Protein AF-A0A8T4EA11-F1 (afdb_monomer_lite)

Sequence (117 aa):
MNKRDAPWYREVRLSSGMILRRVFVLFLIIDLMGMVYVTRYVFGNLEDGFEWGSPGHVLFPFPYEWQTMVPVTQPLNPLETFTYVLFIANGLWLLWVTIGLLYIFSPYIEKFRKRNV

Radius of gyration: 21.47 Å; chains: 1; bounding box: 44×28×69 Å

Structure (mmCIF, N/CA/C/O backbone):
data_AF-A0A8T4EA11-F1
#
_entry.id   AF-A0A8T4EA11-F1
#
loop_
_atom_site.group_PDB
_atom_site.id
_atom_site.type_symbol
_atom_site.label_atom_id
_atom_site.label_alt_id
_atom_site.label_comp_id
_atom_site.label_asym_id
_atom_site.label_entity_id
_atom_site.label_seq_id
_atom_site.pdbx_PDB_ins_code
_atom_site.Cartn_x
_atom_site.Cartn_y
_atom_site.Cartn_z
_atom_site.occupancy
_atom_site.B_iso_or_equiv
_atom_site.auth_seq_id
_atom_site.auth_comp_id
_atom_site.auth_asym_id
_atom_site.auth_atom_id
_atom_site.pdbx_PDB_model_num
ATOM 1 N N . MET A 1 1 ? -23.716 1.026 49.008 1.00 53.91 1 MET A N 1
ATOM 2 C CA . MET A 1 1 ? -22.757 0.584 47.973 1.00 53.91 1 MET A CA 1
ATOM 3 C C . MET A 1 1 ? -23.098 1.329 46.690 1.00 53.91 1 MET A C 1
ATOM 5 O O . MET A 1 1 ? -24.223 1.206 46.214 1.00 53.91 1 MET A O 1
ATOM 9 N N . ASN A 1 2 ? -22.225 2.231 46.240 1.00 54.62 2 ASN A N 1
ATOM 10 C CA . ASN A 1 2 ? -22.518 3.138 45.130 1.00 54.62 2 ASN A CA 1
ATOM 11 C C . ASN A 1 2 ? -22.485 2.325 43.824 1.00 54.62 2 ASN A C 1
ATOM 13 O O . ASN A 1 2 ? -21.554 1.557 43.603 1.00 54.62 2 ASN A O 1
ATOM 17 N N . LYS A 1 3 ? -23.481 2.466 42.938 1.00 54.16 3 LYS A N 1
ATOM 18 C CA . LYS A 1 3 ? -23.563 1.693 41.673 1.00 54.16 3 LYS A CA 1
ATOM 19 C C . LYS A 1 3 ? -22.358 1.902 40.731 1.00 54.16 3 LYS A C 1
ATOM 21 O O . LYS A 1 3 ? -22.248 1.213 39.724 1.00 54.16 3 LYS A O 1
ATOM 26 N N . ARG A 1 4 ? -21.467 2.842 41.061 1.00 57.12 4 ARG A N 1
ATOM 27 C CA . ARG A 1 4 ? -20.237 3.178 40.332 1.00 57.12 4 ARG A CA 1
ATOM 28 C C . ARG A 1 4 ? -19.061 2.241 40.633 1.00 57.12 4 ARG A C 1
ATOM 30 O O . ARG A 1 4 ? -18.103 2.248 39.872 1.00 57.12 4 ARG A O 1
ATOM 37 N N . ASP A 1 5 ? -19.149 1.423 41.684 1.00 61.00 5 ASP A N 1
ATOM 38 C CA . ASP A 1 5 ? -18.040 0.566 42.143 1.00 61.00 5 ASP A CA 1
ATOM 39 C C . ASP A 1 5 ? -18.082 -0.848 41.530 1.00 61.00 5 ASP A C 1
ATOM 41 O O . ASP A 1 5 ? -17.293 -1.728 41.869 1.00 61.00 5 ASP A O 1
ATOM 45 N N . ALA A 1 6 ? -19.020 -1.085 40.614 1.00 58.59 6 ALA A N 1
ATOM 46 C CA . ALA A 1 6 ? -19.148 -2.339 39.897 1.00 58.59 6 ALA A CA 1
ATOM 47 C C . ALA A 1 6 ? -18.004 -2.515 38.873 1.00 58.59 6 ALA A C 1
ATOM 49 O O . ALA A 1 6 ? -17.862 -1.675 37.981 1.00 58.59 6 ALA A O 1
ATOM 50 N N . PRO A 1 7 ? -17.236 -3.624 38.896 1.00 55.84 7 PRO A N 1
ATOM 51 C CA . PRO A 1 7 ? -16.133 -3.859 37.954 1.00 55.84 7 PRO A CA 1
ATOM 52 C C . PRO A 1 7 ? -16.587 -3.970 36.487 1.00 55.84 7 PRO A C 1
ATOM 54 O O . PRO A 1 7 ? -15.780 -3.794 35.575 1.00 55.84 7 PRO A O 1
ATOM 57 N N . TRP A 1 8 ? -17.882 -4.205 36.248 1.00 57.78 8 TRP A N 1
ATOM 58 C CA . TRP A 1 8 ? -18.502 -4.191 34.920 1.00 57.78 8 TRP A CA 1
ATOM 59 C C . TRP A 1 8 ? -18.912 -2.788 34.435 1.00 57.78 8 TRP A C 1
ATOM 61 O O . TRP A 1 8 ? -19.277 -2.633 33.272 1.00 57.78 8 TRP A O 1
ATOM 71 N N . TYR A 1 9 ? -18.822 -1.759 35.286 1.00 48.22 9 TYR A N 1
ATOM 72 C CA . TYR A 1 9 ? -19.093 -0.354 34.954 1.00 48.22 9 TYR A CA 1
ATOM 73 C C . TYR A 1 9 ? -17.814 0.392 34.530 1.00 48.22 9 TYR A C 1
ATOM 75 O O . TYR A 1 9 ? -17.677 1.596 34.743 1.00 48.22 9 TYR A O 1
ATOM 83 N N . ARG A 1 10 ? -16.845 -0.295 33.903 1.00 52.81 10 ARG A N 1
ATOM 84 C CA . ARG A 1 10 ? -15.841 0.424 33.108 1.00 52.81 10 ARG A CA 1
ATOM 85 C C . ARG A 1 10 ? -16.562 1.008 31.907 1.00 52.81 10 ARG A C 1
ATOM 87 O O . ARG A 1 10 ? -16.777 0.334 30.901 1.00 52.81 10 ARG A O 1
ATOM 94 N N . GLU A 1 11 ? -16.949 2.271 32.045 1.00 52.06 11 GLU A N 1
ATOM 95 C CA . GLU A 1 11 ? -17.216 3.153 30.923 1.00 52.06 11 GLU A CA 1
ATOM 96 C C . GLU A 1 11 ? -16.189 2.847 29.834 1.00 52.06 11 GLU A C 1
ATOM 98 O O . GLU A 1 11 ? -14.981 2.825 30.093 1.00 52.06 11 GLU A O 1
ATOM 103 N N . VAL A 1 12 ? -16.666 2.615 28.612 1.00 54.41 12 VAL A N 1
ATOM 104 C CA . VAL A 1 12 ? -15.834 2.685 27.412 1.00 54.41 12 VAL A CA 1
ATOM 105 C C . VAL A 1 12 ? -15.432 4.153 27.274 1.00 54.41 12 VAL A C 1
ATOM 107 O O . VAL A 1 12 ? -15.938 4.878 26.423 1.00 54.41 12 VAL A O 1
ATOM 110 N N . ARG A 1 13 ? -14.581 4.648 28.180 1.00 52.84 13 ARG A N 1
ATOM 111 C CA . ARG A 1 13 ? -13.933 5.938 28.025 1.00 52.84 13 ARG A CA 1
ATOM 112 C C . ARG A 1 13 ? -13.127 5.780 26.761 1.00 52.84 13 ARG A C 1
ATOM 114 O O . ARG A 1 13 ? -12.179 4.999 26.738 1.00 52.84 13 ARG A O 1
ATOM 121 N N . LEU A 1 14 ? -13.557 6.469 25.710 1.00 58.28 14 LEU A N 1
ATOM 122 C CA . LEU A 1 14 ? -12.761 6.765 24.531 1.00 58.28 14 LEU A CA 1
ATOM 123 C C . LEU A 1 14 ? -11.456 7.398 25.021 1.00 58.28 14 LEU A C 1
ATOM 125 O O . LEU A 1 14 ? -11.348 8.612 25.147 1.00 58.28 14 LEU A O 1
ATOM 129 N N . SER A 1 15 ? -10.489 6.567 25.408 1.00 69.75 15 SER A N 1
ATOM 130 C CA . SER A 1 15 ? -9.177 7.051 25.786 1.00 69.75 15 SER A CA 1
ATOM 131 C C . SER A 1 15 ? -8.556 7.614 24.518 1.00 69.75 15 SER A C 1
ATOM 133 O O . SER A 1 15 ? -8.729 7.046 23.431 1.00 69.75 15 SER A O 1
ATOM 135 N N . SER A 1 16 ? -7.827 8.719 24.639 1.00 70.94 16 SER A N 1
ATOM 136 C CA . SER A 1 16 ? -7.133 9.331 23.505 1.00 70.94 16 SER A CA 1
ATOM 137 C C . SER A 1 16 ? -6.276 8.306 22.749 1.00 70.94 16 SER A C 1
ATOM 139 O O . SER A 1 16 ? -6.176 8.370 21.530 1.00 70.94 16 SER A O 1
ATOM 141 N N . GLY A 1 17 ? -5.758 7.283 23.444 1.00 81.12 17 GLY A N 1
ATOM 142 C CA . GLY A 1 17 ? -5.025 6.171 22.838 1.00 81.12 17 GLY A CA 1
ATOM 143 C C . GLY A 1 17 ? -5.863 5.264 21.927 1.00 81.12 17 GLY A C 1
ATOM 144 O O . GLY A 1 17 ? -5.358 4.809 20.905 1.00 81.12 17 GLY A O 1
ATOM 145 N N . MET A 1 18 ? -7.139 5.008 22.237 1.00 81.44 18 MET A N 1
ATOM 146 C CA . MET A 1 18 ? -8.015 4.226 21.348 1.00 81.44 18 MET A CA 1
ATOM 147 C C . MET A 1 18 ? -8.400 5.002 20.088 1.00 81.44 18 MET A C 1
ATOM 149 O O . MET A 1 18 ? -8.449 4.418 19.007 1.00 81.44 18 MET A O 1
ATOM 153 N N . ILE A 1 19 ? -8.649 6.309 20.216 1.00 84.12 19 ILE A N 1
ATOM 154 C CA . ILE A 1 19 ? -8.920 7.175 19.060 1.00 84.12 19 ILE A CA 1
ATOM 155 C C . ILE A 1 19 ? -7.675 7.249 18.175 1.00 84.12 19 ILE A C 1
ATOM 157 O O . ILE A 1 19 ? -7.770 7.010 16.974 1.00 84.12 19 ILE A O 1
ATOM 161 N N . LEU A 1 20 ? -6.504 7.485 18.774 1.00 88.88 20 LEU A N 1
ATOM 162 C CA . LEU A 1 20 ? -5.237 7.584 18.057 1.00 88.88 20 LEU A CA 1
ATOM 163 C C . LEU A 1 20 ? -4.938 6.318 17.242 1.00 88.88 20 LEU A C 1
ATOM 165 O O . LEU A 1 20 ? -4.631 6.413 16.060 1.00 88.88 20 LEU A O 1
ATOM 169 N N . ARG A 1 21 ? -5.113 5.124 17.829 1.00 89.12 21 ARG A N 1
ATOM 170 C CA . ARG A 1 21 ? -4.938 3.847 17.110 1.00 89.12 21 ARG A CA 1
ATOM 171 C C . ARG A 1 21 ? -5.855 3.728 15.894 1.00 89.12 21 ARG A C 1
ATOM 173 O O . ARG A 1 21 ? -5.414 3.266 14.851 1.00 89.12 21 ARG A O 1
ATOM 180 N N . ARG A 1 22 ? -7.115 4.156 16.003 1.00 89.25 22 ARG A N 1
ATOM 181 C CA . ARG A 1 22 ? -8.057 4.131 14.871 1.00 89.25 22 ARG A CA 1
ATOM 182 C C . ARG A 1 22 ? -7.670 5.117 13.779 1.00 89.25 22 ARG A C 1
ATOM 184 O O . ARG A 1 22 ? -7.782 4.772 12.612 1.00 89.25 22 ARG A O 1
ATOM 191 N N . VAL A 1 23 ? -7.190 6.301 14.153 1.00 91.19 23 VAL A N 1
ATOM 192 C CA . VAL A 1 23 ? -6.660 7.281 13.198 1.00 91.19 23 VAL A CA 1
ATOM 193 C C . VAL A 1 23 ? -5.448 6.705 12.461 1.00 91.19 23 VAL A C 1
ATOM 195 O O . VAL A 1 23 ? -5.402 6.783 11.240 1.00 91.19 23 VAL A O 1
ATOM 198 N N . PHE A 1 24 ? -4.526 6.038 13.162 1.00 92.75 24 PHE A N 1
ATOM 199 C CA . PHE A 1 24 ? -3.405 5.333 12.528 1.00 92.75 24 PHE A CA 1
ATOM 200 C C . PHE A 1 24 ? -3.860 4.239 11.555 1.00 92.75 24 PHE A C 1
ATOM 202 O O . PHE A 1 24 ? -3.344 4.160 10.445 1.00 92.75 24 PHE A O 1
ATOM 209 N N . VAL A 1 25 ? -4.849 3.423 11.935 1.00 93.00 25 VAL A N 1
ATOM 210 C CA . VAL A 1 25 ? -5.422 2.407 11.034 1.00 93.00 25 VAL A CA 1
ATOM 211 C C . VAL A 1 25 ? -6.061 3.056 9.807 1.00 93.00 25 VAL A C 1
ATOM 213 O O . VAL A 1 25 ? -5.921 2.546 8.701 1.00 93.00 25 VAL A O 1
ATOM 216 N N . LEU A 1 26 ? -6.729 4.195 9.979 1.00 93.00 26 LEU A N 1
ATOM 217 C CA . LEU A 1 26 ? -7.341 4.931 8.879 1.00 93.00 26 LEU A CA 1
ATOM 218 C C . LEU A 1 26 ? -6.278 5.478 7.913 1.00 93.00 26 LEU A C 1
ATOM 220 O O . LEU A 1 26 ? -6.439 5.325 6.706 1.00 93.00 26 LEU A O 1
ATOM 224 N N . PHE A 1 27 ? -5.167 6.020 8.424 1.00 92.81 27 PHE A N 1
ATOM 225 C CA . PHE A 1 27 ? -4.020 6.404 7.592 1.00 92.81 27 PHE A CA 1
ATOM 226 C C . PHE A 1 27 ? -3.436 5.218 6.823 1.00 92.81 27 PHE A C 1
ATOM 228 O O . PHE A 1 27 ? -3.188 5.348 5.631 1.00 92.81 27 PHE A O 1
ATOM 235 N N . LEU A 1 28 ? -3.288 4.056 7.465 1.00 91.44 28 LEU A N 1
ATOM 236 C CA . LEU A 1 28 ? -2.807 2.841 6.802 1.00 91.44 28 LEU A CA 1
ATOM 237 C C . LEU A 1 28 ? -3.746 2.381 5.676 1.00 91.44 28 LEU A C 1
ATOM 239 O O . LEU A 1 28 ? -3.281 1.953 4.627 1.00 91.44 28 LEU A O 1
ATOM 243 N N . ILE A 1 29 ? -5.065 2.492 5.854 1.00 92.19 29 ILE A N 1
ATOM 244 C CA . ILE A 1 29 ? -6.028 2.176 4.787 1.00 92.19 29 ILE A CA 1
ATOM 245 C C . ILE A 1 29 ? -5.879 3.152 3.616 1.00 92.19 29 ILE A C 1
ATOM 247 O O . ILE A 1 29 ? -5.846 2.710 2.470 1.00 92.19 29 ILE A O 1
ATOM 251 N N . ILE A 1 30 ? -5.782 4.459 3.887 1.00 92.06 30 ILE A N 1
ATOM 252 C CA . ILE A 1 30 ? -5.589 5.478 2.841 1.00 92.06 30 ILE A CA 1
ATOM 253 C C . ILE A 1 30 ? -4.302 5.203 2.061 1.00 92.06 30 ILE A C 1
ATOM 255 O O . ILE A 1 30 ? -4.311 5.251 0.833 1.00 92.06 30 ILE A O 1
ATOM 259 N N . ASP A 1 31 ? -3.223 4.880 2.768 1.00 91.19 31 ASP A N 1
ATOM 260 C CA . ASP A 1 31 ? -1.925 4.556 2.184 1.00 91.19 31 ASP A CA 1
ATOM 261 C C . ASP A 1 31 ? -2.011 3.334 1.254 1.00 91.19 31 ASP A C 1
ATOM 263 O O . ASP A 1 31 ? -1.659 3.420 0.079 1.00 91.19 31 ASP A O 1
ATOM 267 N N . LEU A 1 32 ? -2.625 2.237 1.713 1.00 90.81 32 LEU A N 1
ATOM 268 C CA . LEU A 1 32 ? -2.867 1.052 0.882 1.00 90.81 32 LEU A CA 1
ATOM 269 C C . LEU A 1 32 ? -3.709 1.366 -0.364 1.00 90.81 32 LEU A C 1
ATOM 271 O O . LEU A 1 32 ? -3.414 0.865 -1.449 1.00 90.81 32 LEU A O 1
ATOM 275 N N . MET A 1 33 ? -4.746 2.200 -0.238 1.00 91.00 33 MET A N 1
ATOM 276 C CA . MET A 1 33 ? -5.556 2.618 -1.390 1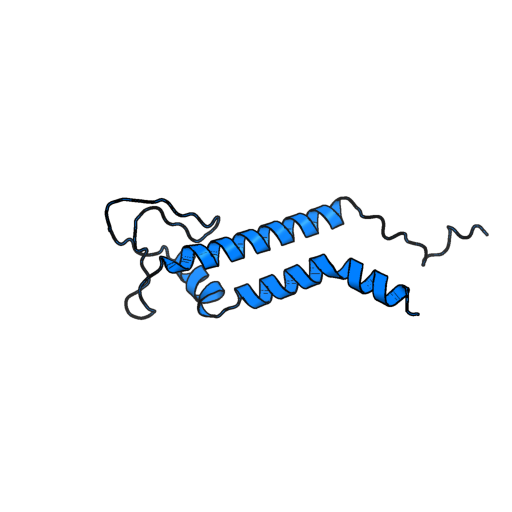.00 91.00 33 MET A CA 1
ATOM 277 C C . MET A 1 33 ? -4.746 3.461 -2.381 1.00 91.00 33 MET A C 1
ATOM 279 O O . MET A 1 33 ? -4.883 3.278 -3.592 1.00 91.00 33 MET A O 1
ATOM 283 N N . GLY A 1 34 ? -3.883 4.347 -1.881 1.00 90.50 34 GLY A N 1
ATOM 284 C CA . GLY A 1 34 ? -2.947 5.114 -2.700 1.00 90.50 34 GLY A CA 1
ATOM 285 C C . GLY A 1 34 ? -1.974 4.209 -3.454 1.00 90.50 34 GLY A C 1
ATOM 286 O O . GLY A 1 34 ? -1.782 4.394 -4.654 1.00 90.50 34 GLY A O 1
ATOM 287 N N . MET A 1 35 ? -1.430 3.179 -2.796 1.00 91.06 35 MET A N 1
ATOM 288 C CA . MET A 1 35 ? -0.549 2.200 -3.441 1.00 91.06 35 MET A CA 1
ATOM 289 C C . MET A 1 35 ? -1.260 1.496 -4.591 1.00 91.06 35 MET A C 1
ATOM 291 O O . MET A 1 35 ? -0.743 1.483 -5.706 1.00 91.06 35 MET A O 1
ATOM 295 N N . 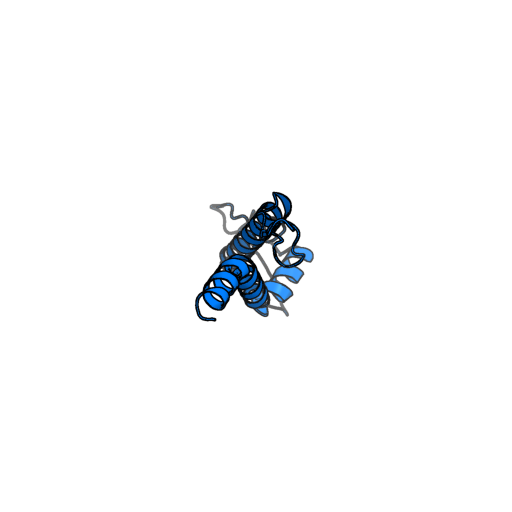VAL A 1 36 ? -2.474 0.983 -4.356 1.00 91.12 36 VAL A N 1
ATOM 296 C CA . VAL A 1 36 ? -3.290 0.341 -5.400 1.00 91.12 36 VAL A CA 1
ATOM 297 C C . VAL A 1 36 ? -3.523 1.290 -6.575 1.00 91.12 36 VAL A C 1
ATOM 299 O O . VAL A 1 36 ? -3.380 0.888 -7.727 1.00 91.12 36 VAL A O 1
ATOM 302 N N . TYR A 1 37 ? -3.824 2.560 -6.314 1.00 90.75 37 TYR A N 1
ATOM 303 C CA . TYR A 1 37 ? -4.009 3.549 -7.371 1.00 90.75 37 TYR A CA 1
ATOM 304 C C . TYR A 1 37 ? -2.731 3.778 -8.195 1.00 90.75 37 TYR A C 1
ATOM 306 O O . TYR A 1 37 ? -2.796 3.747 -9.424 1.00 90.75 37 TYR A O 1
ATOM 314 N N . VAL A 1 38 ? -1.571 3.940 -7.551 1.00 89.44 38 VAL A N 1
ATOM 315 C CA . VAL A 1 38 ? -0.284 4.156 -8.240 1.00 89.44 38 VAL A CA 1
ATOM 316 C C . VAL A 1 38 ? 0.153 2.917 -9.031 1.00 89.44 38 VAL A C 1
ATOM 318 O O . VAL A 1 38 ? 0.778 3.047 -10.083 1.00 89.44 38 VAL A O 1
ATOM 321 N N . THR A 1 39 ? -0.237 1.710 -8.610 1.00 88.88 39 THR A N 1
ATOM 322 C CA . THR A 1 39 ? 0.166 0.469 -9.297 1.00 88.88 39 THR A CA 1
ATOM 323 C C . THR A 1 39 ? -0.305 0.346 -10.740 1.00 88.88 39 THR A C 1
ATOM 325 O O . THR A 1 39 ? 0.291 -0.409 -11.502 1.00 88.88 39 THR A O 1
ATOM 328 N N . ARG A 1 40 ? -1.313 1.120 -11.160 1.00 87.81 40 ARG A N 1
ATOM 329 C CA . ARG A 1 40 ? -1.758 1.166 -12.564 1.00 87.81 40 ARG A CA 1
ATOM 330 C C . ARG A 1 40 ? -0.678 1.656 -13.538 1.00 87.81 40 ARG A C 1
ATOM 332 O O . ARG A 1 40 ? -0.841 1.498 -14.741 1.00 87.81 40 ARG A O 1
ATOM 339 N N . TYR A 1 41 ? 0.378 2.283 -13.017 1.00 88.44 41 TYR A N 1
ATOM 340 C CA . TYR A 1 41 ? 1.533 2.762 -13.777 1.00 88.44 41 TYR A CA 1
ATOM 341 C C . TYR A 1 41 ? 2.723 1.801 -13.747 1.00 88.44 41 TYR A C 1
ATOM 343 O O . TYR A 1 41 ? 3.767 2.122 -14.318 1.00 88.44 41 TYR A O 1
ATOM 351 N N . VAL A 1 42 ? 2.581 0.662 -13.064 1.00 90.25 42 VAL A N 1
ATOM 352 C CA . VAL A 1 42 ? 3.568 -0.416 -13.067 1.00 90.25 42 VAL A CA 1
ATOM 353 C C . VAL A 1 42 ? 3.277 -1.328 -14.251 1.00 90.25 42 VAL A C 1
ATOM 355 O O . VAL A 1 42 ? 2.166 -1.838 -14.406 1.00 90.25 42 VAL A O 1
ATOM 358 N N . PHE A 1 43 ? 4.298 -1.552 -15.062 1.00 90.38 43 PHE A N 1
ATOM 359 C CA . PHE A 1 43 ? 4.301 -2.463 -16.196 1.00 90.38 43 PHE A CA 1
ATOM 360 C C . PHE A 1 43 ? 5.329 -3.571 -15.961 1.00 90.38 43 PHE A C 1
ATOM 362 O O . PHE A 1 43 ? 6.203 -3.448 -15.106 1.00 90.38 43 PHE A O 1
ATOM 369 N N . GLY A 1 44 ? 5.224 -4.653 -16.729 1.00 90.88 44 GLY A N 1
ATOM 370 C CA . GLY A 1 44 ? 6.158 -5.775 -16.668 1.00 90.88 44 GLY A CA 1
ATOM 371 C C . GLY A 1 44 ? 5.600 -7.010 -15.964 1.00 90.88 44 GLY A C 1
ATOM 372 O O . GLY A 1 44 ? 4.399 -7.116 -15.699 1.00 90.88 44 GLY A O 1
ATOM 373 N N . ASN A 1 45 ? 6.475 -7.983 -15.734 1.00 90.12 45 ASN A N 1
ATOM 374 C CA . ASN A 1 45 ? 6.132 -9.297 -15.198 1.00 90.12 45 ASN A CA 1
ATOM 375 C C . ASN A 1 45 ? 7.292 -9.852 -14.341 1.00 90.12 45 ASN A C 1
ATOM 377 O O . ASN A 1 45 ? 8.318 -9.207 -14.155 1.00 90.12 45 ASN A O 1
ATOM 381 N N . LEU A 1 46 ? 7.123 -11.052 -13.780 1.00 87.19 46 LEU A N 1
ATOM 382 C CA . LEU A 1 46 ? 8.143 -11.668 -12.921 1.00 87.19 46 LEU A CA 1
ATOM 383 C C . LEU A 1 46 ? 9.411 -12.113 -13.672 1.00 87.19 46 LEU A C 1
ATOM 385 O O . LEU A 1 46 ? 10.444 -12.278 -13.029 1.00 87.19 46 LEU A O 1
ATOM 389 N N . GLU A 1 47 ? 9.331 -12.334 -14.984 1.00 88.88 47 GLU A N 1
ATOM 390 C CA . GLU A 1 47 ? 10.444 -12.805 -15.818 1.00 88.88 47 GLU A CA 1
ATOM 391 C C . GLU A 1 47 ? 11.313 -11.635 -16.303 1.00 88.88 47 GLU A C 1
ATOM 393 O O . GLU A 1 47 ? 12.534 -11.675 -16.161 1.00 88.88 47 GLU A O 1
ATOM 398 N N . ASP A 1 48 ? 10.676 -10.574 -16.799 1.00 87.62 48 ASP A N 1
ATOM 399 C CA . ASP A 1 48 ? 11.317 -9.384 -17.372 1.00 87.62 48 ASP A CA 1
ATOM 400 C C . ASP A 1 48 ? 11.597 -8.293 -16.324 1.00 87.62 48 ASP A C 1
ATOM 402 O O . ASP A 1 48 ? 12.395 -7.384 -16.552 1.00 87.62 48 ASP A O 1
ATOM 406 N N . GLY A 1 49 ? 10.962 -8.387 -15.153 1.00 89.50 49 GLY A N 1
ATOM 407 C CA . GLY A 1 49 ? 10.992 -7.363 -14.114 1.00 89.50 49 GLY A CA 1
ATOM 408 C C . GLY A 1 49 ? 9.839 -6.363 -14.229 1.00 89.50 49 GLY A C 1
ATOM 409 O O . GLY A 1 49 ? 9.026 -6.403 -15.153 1.00 89.50 49 GLY A O 1
ATOM 410 N N . PHE A 1 50 ? 9.750 -5.473 -13.238 1.00 92.56 50 PHE A N 1
ATOM 411 C CA . PHE A 1 50 ? 8.712 -4.446 -13.159 1.00 92.56 50 PHE A CA 1
ATOM 412 C C . PHE A 1 50 ? 9.299 -3.055 -13.376 1.00 92.56 50 PHE A C 1
ATOM 414 O O . PHE A 1 50 ? 10.356 -2.725 -12.831 1.00 92.56 50 PHE A O 1
ATOM 421 N N . GLU A 1 51 ? 8.572 -2.219 -14.110 1.00 92.81 51 GLU A N 1
ATOM 422 C CA . GLU A 1 51 ? 8.979 -0.861 -14.462 1.00 92.81 51 GLU A CA 1
ATOM 423 C C . GLU A 1 51 ? 7.833 0.140 -14.287 1.00 92.81 51 GLU A C 1
ATOM 425 O O . GLU A 1 51 ? 6.661 -0.165 -14.498 1.00 92.81 51 GLU A O 1
ATOM 430 N N . TRP A 1 52 ? 8.180 1.370 -13.934 1.00 90.94 52 TRP A N 1
ATOM 431 C CA . TRP A 1 52 ? 7.309 2.529 -13.996 1.00 90.94 52 TRP A CA 1
ATOM 432 C C . TRP A 1 52 ? 7.194 3.014 -15.438 1.00 90.94 52 TRP A C 1
ATOM 434 O O . TRP A 1 52 ? 8.205 3.144 -16.126 1.00 90.94 52 TRP A O 1
ATOM 444 N N . GLY A 1 53 ? 5.983 3.356 -15.881 1.00 84.94 53 GLY A N 1
ATOM 445 C CA . GLY A 1 53 ? 5.770 3.953 -17.209 1.00 84.94 53 GLY A CA 1
ATOM 446 C C . GLY A 1 53 ? 6.234 5.406 -17.343 1.00 84.94 53 GLY A C 1
ATOM 447 O O . GLY A 1 53 ? 6.263 5.935 -18.453 1.00 84.94 53 GLY A O 1
ATOM 448 N N . SER A 1 54 ? 6.561 6.063 -16.229 1.00 80.94 54 SER A N 1
ATOM 449 C CA . SER A 1 54 ? 7.157 7.396 -16.218 1.00 80.94 54 SER A CA 1
ATOM 450 C C . SER A 1 54 ? 8.042 7.589 -14.978 1.00 80.94 54 SER A C 1
ATOM 452 O O . SER A 1 54 ? 7.807 6.943 -13.951 1.00 80.94 54 SER A O 1
ATOM 454 N N . PRO A 1 55 ? 9.071 8.447 -15.032 1.00 79.62 55 PRO A N 1
ATOM 455 C CA . PRO A 1 55 ? 9.911 8.719 -13.876 1.00 79.62 55 PRO A CA 1
ATOM 456 C C . PRO A 1 55 ? 9.166 9.540 -12.815 1.00 79.62 55 PRO A C 1
ATOM 458 O O . PRO A 1 55 ? 8.337 10.397 -13.126 1.00 79.62 55 PRO A O 1
ATOM 461 N N . GLY A 1 56 ? 9.530 9.327 -11.548 1.00 80.44 56 GLY A N 1
ATOM 462 C CA . GLY A 1 56 ? 8.995 10.084 -10.408 1.00 80.44 56 GLY A CA 1
ATOM 463 C C . GLY A 1 56 ? 7.787 9.448 -9.714 1.00 80.44 56 GLY A C 1
ATOM 464 O O . GLY A 1 56 ? 7.251 10.040 -8.776 1.00 80.44 56 GLY A O 1
ATOM 465 N N . HIS A 1 57 ? 7.375 8.250 -10.132 1.00 84.94 57 HIS A N 1
ATOM 466 C CA . HIS A 1 57 ? 6.451 7.424 -9.360 1.00 84.94 57 HIS A CA 1
ATOM 467 C C . HIS A 1 57 ? 7.164 6.750 -8.187 1.00 84.94 57 HIS A C 1
ATOM 469 O O . HIS A 1 57 ? 8.318 6.336 -8.301 1.00 84.94 57 HIS A O 1
ATOM 475 N N . VAL A 1 58 ? 6.459 6.645 -7.063 1.00 87.06 58 VAL A N 1
ATOM 476 C CA . VAL A 1 58 ? 6.915 5.919 -5.874 1.00 87.06 58 VAL A CA 1
ATOM 477 C C . VAL A 1 58 ? 5.751 5.097 -5.350 1.00 87.06 58 VAL A C 1
ATOM 479 O O . VAL A 1 58 ? 4.644 5.619 -5.208 1.00 87.06 58 VAL A O 1
ATOM 482 N N . LEU A 1 59 ? 5.993 3.820 -5.054 1.00 86.56 59 LEU A N 1
ATOM 483 C CA . LEU A 1 59 ? 4.977 2.951 -4.455 1.00 86.56 59 LEU A CA 1
ATOM 484 C C . LEU A 1 59 ? 4.997 3.033 -2.928 1.00 86.56 59 LEU A C 1
ATOM 486 O O . LEU A 1 59 ? 3.953 3.104 -2.291 1.00 86.56 59 LEU A O 1
ATOM 490 N N . PHE A 1 60 ? 6.191 2.990 -2.345 1.00 84.75 60 PHE A N 1
ATOM 491 C CA . PHE A 1 60 ? 6.404 2.848 -0.909 1.00 84.75 60 PHE A CA 1
ATOM 492 C C . PHE A 1 60 ? 7.576 3.737 -0.470 1.00 84.75 60 PHE A C 1
ATOM 494 O O . PHE A 1 60 ? 8.569 3.807 -1.195 1.00 84.75 60 PHE A O 1
ATOM 501 N N . PRO A 1 61 ? 7.537 4.378 0.717 1.00 80.00 61 PRO A N 1
ATOM 502 C CA . PRO A 1 61 ? 6.533 4.263 1.788 1.00 80.00 61 PRO A CA 1
ATOM 503 C C . PRO A 1 61 ? 5.301 5.151 1.637 1.00 80.00 61 PRO A C 1
ATOM 505 O O . PRO A 1 61 ? 4.327 4.918 2.335 1.00 80.00 61 PRO A O 1
ATOM 508 N N . PHE A 1 62 ? 5.345 6.154 0.763 1.00 85.94 62 PHE A N 1
ATOM 509 C CA . PHE A 1 62 ? 4.215 7.039 0.502 1.00 85.94 62 PHE A CA 1
ATOM 510 C C . PHE A 1 62 ? 3.929 7.014 -0.998 1.00 85.94 62 PHE A C 1
ATOM 512 O O . PHE A 1 62 ? 4.776 7.476 -1.768 1.00 85.94 62 PHE A O 1
ATOM 519 N N . PRO A 1 63 ? 2.784 6.459 -1.424 1.00 85.44 63 PRO A N 1
ATOM 520 C CA . PRO A 1 63 ? 2.465 6.325 -2.831 1.00 85.44 63 PRO A CA 1
ATOM 521 C C . PRO A 1 63 ? 2.290 7.706 -3.453 1.00 85.44 63 PRO A C 1
ATOM 523 O O . PRO A 1 63 ? 1.517 8.535 -2.963 1.00 85.44 63 PRO A O 1
ATOM 526 N N . TYR A 1 64 ? 3.016 7.955 -4.535 1.00 86.44 64 TYR A N 1
ATOM 527 C CA . TYR A 1 64 ? 3.048 9.258 -5.176 1.00 86.44 64 TYR A CA 1
ATOM 528 C C . TYR A 1 64 ? 3.133 9.139 -6.699 1.00 86.44 64 TYR A C 1
ATOM 530 O O . TYR A 1 64 ? 3.858 8.298 -7.234 1.00 86.44 64 TYR A O 1
ATOM 538 N N . GLU A 1 65 ? 2.395 10.007 -7.399 1.00 82.75 65 GLU A N 1
ATOM 539 C CA . GLU A 1 65 ? 2.480 10.169 -8.849 1.00 82.75 65 GLU A CA 1
ATOM 540 C C . GLU A 1 65 ? 2.993 11.566 -9.211 1.00 82.75 65 GLU A C 1
ATOM 542 O O . GLU A 1 65 ? 2.404 12.574 -8.821 1.00 82.75 65 GLU A O 1
ATOM 547 N N . TRP A 1 66 ? 4.081 11.630 -9.983 1.00 79.38 66 TRP A N 1
ATOM 548 C CA . TRP A 1 66 ? 4.519 12.855 -10.648 1.00 79.38 66 TRP A CA 1
ATOM 549 C C . TRP A 1 66 ? 4.213 12.735 -12.139 1.00 79.38 66 TRP A C 1
ATOM 551 O O . TRP A 1 66 ? 4.587 11.751 -12.772 1.00 79.38 66 TRP A O 1
ATOM 561 N N . GLN A 1 67 ? 3.544 13.728 -12.727 1.00 68.50 67 GLN A N 1
ATOM 562 C CA . GLN A 1 67 ? 3.317 13.737 -14.171 1.00 68.50 67 GLN A CA 1
ATOM 563 C C . GLN A 1 67 ? 4.563 14.258 -14.883 1.00 68.50 67 GLN A C 1
ATOM 565 O O . GLN A 1 67 ? 4.919 15.432 -14.766 1.00 68.50 67 GLN A O 1
ATOM 570 N N . THR A 1 68 ? 5.218 13.393 -15.651 1.00 66.69 68 THR A N 1
ATOM 571 C CA . THR A 1 68 ? 6.243 13.802 -16.612 1.00 66.69 68 THR A CA 1
ATOM 572 C C . THR A 1 68 ? 5.700 13.694 -18.035 1.00 66.69 68 THR A C 1
ATOM 574 O O . THR A 1 68 ? 4.983 12.762 -18.384 1.00 66.69 68 THR A O 1
ATOM 577 N N . MET A 1 69 ? 6.019 14.684 -18.873 1.00 68.19 69 MET A N 1
ATOM 578 C CA . MET A 1 69 ? 5.590 14.716 -20.281 1.00 68.19 69 MET A CA 1
ATOM 579 C C . MET A 1 69 ? 6.461 13.836 -21.192 1.00 68.19 69 MET A C 1
ATOM 581 O O . MET A 1 69 ? 6.204 13.753 -22.390 1.00 68.19 69 MET A O 1
ATOM 585 N N . VAL A 1 70 ? 7.500 13.198 -20.642 1.00 74.38 70 VAL A N 1
ATOM 586 C CA . VAL A 1 70 ? 8.436 12.353 -21.387 1.00 74.38 70 VAL A CA 1
ATOM 587 C C . VAL A 1 70 ? 8.264 10.907 -20.912 1.00 74.38 70 VAL A C 1
ATOM 589 O O . VAL A 1 70 ? 8.540 10.635 -19.743 1.00 74.38 70 VAL A O 1
ATOM 592 N N . PRO A 1 71 ? 7.818 9.982 -21.781 1.00 67.69 71 PRO A N 1
ATOM 593 C CA . PRO A 1 71 ? 7.634 8.582 -21.423 1.00 67.69 71 PRO A CA 1
ATOM 594 C C . PRO A 1 71 ? 8.998 7.891 -21.372 1.00 67.69 71 PRO A C 1
ATOM 596 O O . PRO A 1 71 ? 9.480 7.348 -22.364 1.00 67.69 71 PRO A O 1
ATOM 599 N N . VAL A 1 72 ? 9.651 7.968 -20.218 1.00 77.38 72 VAL A N 1
ATOM 600 C CA . VAL A 1 72 ? 10.856 7.191 -19.915 1.00 77.38 72 VAL A CA 1
ATOM 601 C C . VAL A 1 72 ? 10.452 6.098 -18.939 1.00 77.38 72 VAL A C 1
ATOM 603 O O . VAL A 1 72 ? 9.860 6.403 -17.905 1.00 77.38 72 VAL A O 1
ATOM 606 N N . THR A 1 73 ? 10.754 4.838 -19.249 1.00 85.19 73 THR A N 1
ATOM 607 C CA . THR A 1 73 ? 10.528 3.768 -18.280 1.00 85.19 73 THR A CA 1
ATOM 608 C C . THR A 1 73 ? 11.632 3.760 -17.231 1.00 85.19 73 THR A C 1
ATOM 610 O O . THR 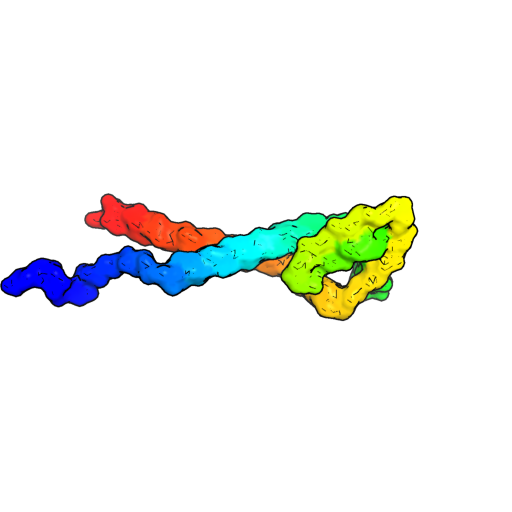A 1 73 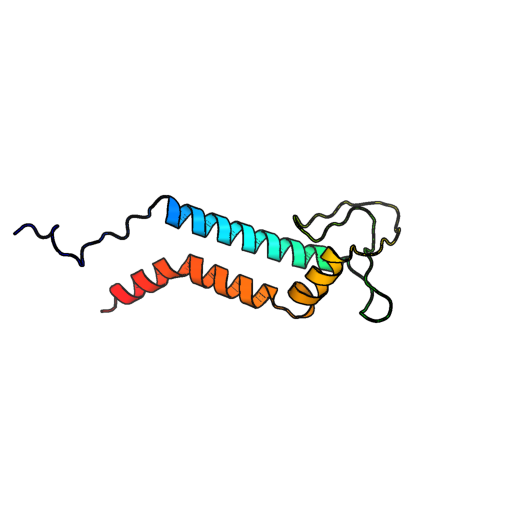? 12.788 4.092 -17.509 1.00 85.19 73 THR A O 1
ATOM 613 N N . GLN A 1 74 ? 11.269 3.436 -15.993 1.00 88.00 74 GLN A N 1
ATOM 614 C CA . GLN A 1 74 ? 12.214 3.343 -14.884 1.00 88.00 74 GLN A CA 1
ATOM 615 C C . GLN A 1 74 ? 11.983 2.026 -14.139 1.00 88.00 74 GLN A C 1
ATOM 617 O O . GLN A 1 74 ? 10.865 1.801 -13.685 1.00 88.00 74 GLN A O 1
ATOM 622 N N . PRO A 1 75 ? 13.002 1.173 -13.945 1.00 90.31 75 PRO A N 1
ATOM 623 C CA . PRO A 1 75 ? 12.825 -0.065 -13.194 1.00 90.31 75 PRO A CA 1
ATOM 624 C C . PRO A 1 75 ? 12.395 0.215 -11.748 1.00 90.31 75 PRO A C 1
ATOM 626 O O . PRO A 1 75 ? 12.862 1.176 -11.126 1.00 90.31 75 PRO A O 1
ATOM 629 N N . LEU A 1 76 ? 11.514 -0.631 -11.209 1.00 90.19 76 LEU A N 1
ATOM 630 C CA . LEU A 1 76 ? 11.102 -0.554 -9.809 1.00 90.19 76 LEU A CA 1
ATOM 631 C C . LEU A 1 76 ? 12.276 -0.905 -8.893 1.00 90.19 76 LEU A C 1
ATOM 633 O O . LEU A 1 76 ? 13.047 -1.837 -9.147 1.00 90.19 76 LEU A O 1
ATOM 637 N N . ASN A 1 77 ? 12.373 -0.197 -7.770 1.00 91.06 77 ASN A N 1
ATOM 638 C CA . ASN A 1 77 ? 13.344 -0.557 -6.746 1.00 91.06 77 ASN A CA 1
ATOM 639 C C . ASN A 1 77 ? 12.990 -1.924 -6.130 1.00 91.06 77 ASN A C 1
ATOM 641 O O . ASN A 1 77 ? 11.807 -2.234 -5.991 1.00 91.06 77 ASN A O 1
ATOM 645 N N . PRO A 1 78 ? 13.964 -2.722 -5.648 1.00 89.75 78 PRO A N 1
ATOM 646 C CA . PRO A 1 78 ? 13.689 -4.046 -5.078 1.00 89.75 78 PRO A CA 1
ATOM 647 C C . PRO A 1 78 ? 12.639 -4.045 -3.957 1.00 89.75 78 PRO A C 1
ATOM 649 O O . PRO A 1 78 ? 11.830 -4.965 -3.860 1.00 89.75 78 PRO A O 1
ATOM 652 N N . LEU A 1 79 ? 12.619 -2.992 -3.133 1.00 90.62 79 LEU A N 1
ATOM 653 C CA . LEU A 1 79 ? 11.626 -2.813 -2.071 1.00 90.62 79 LEU A CA 1
ATOM 654 C C . LEU A 1 79 ? 10.214 -2.569 -2.627 1.00 90.62 79 LEU A C 1
ATOM 656 O O . LEU A 1 79 ? 9.236 -3.093 -2.094 1.00 90.62 79 LEU A O 1
ATOM 660 N N . GLU A 1 80 ? 10.103 -1.791 -3.701 1.00 90.62 80 GLU A N 1
ATOM 661 C CA . GLU A 1 80 ? 8.834 -1.513 -4.374 1.00 90.62 80 GLU A CA 1
ATOM 662 C C . GLU A 1 80 ? 8.339 -2.751 -5.107 1.00 90.62 80 GLU A C 1
ATOM 664 O O . GLU A 1 80 ? 7.178 -3.107 -4.959 1.00 90.62 80 GLU A O 1
ATOM 669 N N . THR A 1 81 ? 9.227 -3.466 -5.800 1.00 91.56 81 THR A N 1
ATOM 670 C CA . THR A 1 81 ? 8.922 -4.753 -6.433 1.00 91.56 81 THR A CA 1
ATOM 671 C C . THR A 1 81 ? 8.417 -5.765 -5.409 1.00 91.56 81 THR A C 1
ATOM 673 O O . THR A 1 81 ? 7.378 -6.388 -5.617 1.00 91.56 81 THR A O 1
ATOM 676 N N . PHE A 1 82 ? 9.095 -5.895 -4.265 1.00 91.31 82 PHE A N 1
ATOM 677 C CA . PHE A 1 82 ? 8.643 -6.763 -3.177 1.00 91.31 82 PHE A CA 1
ATOM 678 C C . PHE A 1 82 ? 7.251 -6.363 -2.672 1.00 91.31 82 PHE A C 1
ATOM 680 O O . PHE A 1 82 ? 6.373 -7.214 -2.531 1.00 91.31 82 PHE A O 1
ATOM 687 N N . THR A 1 83 ? 7.033 -5.067 -2.439 1.00 91.06 83 THR A N 1
ATOM 688 C CA . THR A 1 83 ? 5.750 -4.543 -1.953 1.00 91.06 83 THR A CA 1
ATOM 689 C C . THR A 1 83 ? 4.641 -4.764 -2.980 1.00 91.06 83 THR A C 1
ATOM 691 O O . THR A 1 83 ? 3.570 -5.253 -2.630 1.00 91.06 83 THR A O 1
ATOM 694 N N . TYR A 1 84 ? 4.904 -4.481 -4.253 1.00 91.38 84 TYR A N 1
ATOM 695 C CA . TYR A 1 84 ? 3.979 -4.699 -5.357 1.00 91.38 84 TYR A CA 1
ATOM 696 C C . TYR A 1 84 ? 3.572 -6.169 -5.454 1.00 91.38 84 TYR A C 1
ATOM 698 O O . TYR A 1 84 ? 2.384 -6.486 -5.395 1.00 91.38 84 TYR A O 1
ATOM 706 N N . VAL A 1 85 ? 4.547 -7.079 -5.538 1.00 92.06 85 VAL A N 1
ATOM 707 C CA . VAL A 1 85 ? 4.272 -8.509 -5.699 1.00 92.06 85 VAL A CA 1
ATOM 708 C C . VAL A 1 85 ? 3.528 -9.043 -4.478 1.00 92.06 85 VAL A C 1
ATOM 710 O O . VAL A 1 85 ? 2.477 -9.666 -4.621 1.00 92.06 85 VAL A O 1
ATOM 713 N N . LEU A 1 86 ? 4.025 -8.784 -3.268 1.00 90.56 86 LEU A N 1
ATOM 714 C CA . LEU A 1 86 ? 3.460 -9.367 -2.054 1.00 90.56 86 LEU A CA 1
ATOM 715 C C . LEU A 1 86 ? 2.109 -8.743 -1.683 1.00 90.56 86 LEU A C 1
ATOM 717 O O . LEU A 1 86 ? 1.153 -9.468 -1.418 1.00 90.56 86 LEU A O 1
ATOM 721 N N . PHE A 1 87 ? 2.004 -7.414 -1.660 1.00 87.75 87 PHE A N 1
ATOM 722 C CA . PHE A 1 87 ? 0.797 -6.745 -1.173 1.00 87.75 87 PHE A CA 1
ATOM 723 C C . PHE A 1 87 ? -0.260 -6.542 -2.247 1.00 87.75 87 PHE A C 1
ATOM 725 O O . PHE A 1 87 ? -1.441 -6.758 -1.962 1.00 87.75 87 PHE A O 1
ATOM 732 N N . ILE A 1 88 ? 0.142 -6.133 -3.452 1.00 88.69 88 ILE A N 1
ATOM 733 C CA . ILE A 1 88 ? -0.789 -5.706 -4.501 1.00 88.69 88 ILE A CA 1
ATOM 734 C C . ILE A 1 88 ? -1.182 -6.884 -5.388 1.00 88.69 88 ILE A C 1
ATOM 736 O O . ILE A 1 88 ? -2.361 -7.239 -5.420 1.00 88.69 88 ILE A O 1
ATOM 740 N N . ALA A 1 89 ? -0.216 -7.528 -6.046 1.00 88.50 89 ALA A N 1
ATOM 741 C CA . ALA A 1 89 ? -0.484 -8.592 -7.015 1.00 88.50 89 ALA A CA 1
ATOM 742 C C . ALA A 1 89 ? -1.163 -9.818 -6.375 1.00 88.50 89 ALA A C 1
ATOM 744 O O . ALA A 1 89 ? -2.057 -10.411 -6.972 1.00 88.50 89 ALA A O 1
ATOM 745 N N . ASN A 1 90 ? -0.801 -10.159 -5.133 1.00 91.00 90 ASN A N 1
ATOM 746 C CA . ASN A 1 90 ? -1.434 -11.246 -4.371 1.00 91.00 90 ASN A CA 1
ATOM 747 C C . ASN A 1 90 ? -2.709 -10.821 -3.614 1.00 91.00 90 ASN A C 1
ATOM 749 O O . ASN A 1 90 ? -3.327 -11.641 -2.936 1.00 91.00 90 ASN A O 1
ATOM 753 N N . GLY A 1 91 ? -3.109 -9.546 -3.678 1.00 90.06 91 GLY A N 1
ATOM 754 C CA . GLY A 1 91 ? -4.341 -9.068 -3.047 1.00 90.06 91 GLY A CA 1
ATOM 755 C C . GLY A 1 91 ? -4.324 -9.019 -1.514 1.00 90.06 91 GLY A C 1
ATOM 756 O O . GLY A 1 91 ? -5.380 -8.828 -0.909 1.00 90.06 91 GLY A O 1
ATOM 757 N N . LEU A 1 92 ? -3.162 -9.144 -0.856 1.00 92.69 92 LEU A N 1
ATOM 758 C CA . LEU A 1 92 ? -3.063 -9.032 0.610 1.00 92.69 92 LEU A CA 1
ATOM 759 C C . LEU A 1 92 ? -3.578 -7.680 1.124 1.00 92.69 92 LEU A C 1
ATOM 761 O O . LEU A 1 92 ? -4.094 -7.606 2.241 1.00 92.69 92 LEU A O 1
ATOM 765 N N . TRP A 1 93 ? -3.497 -6.621 0.315 1.00 90.81 93 TRP A N 1
ATOM 766 C CA . TRP A 1 93 ? -4.060 -5.312 0.652 1.00 90.81 93 TRP A CA 1
ATOM 767 C C . TRP A 1 93 ? -5.566 -5.373 0.979 1.00 90.81 93 TRP A C 1
ATOM 769 O O . TRP A 1 93 ? -6.008 -4.693 1.905 1.00 90.81 93 TRP A O 1
ATOM 779 N N . LEU A 1 94 ? -6.347 -6.238 0.315 1.00 92.31 94 LEU A N 1
ATOM 780 C CA . LEU A 1 94 ? -7.783 -6.411 0.587 1.00 92.31 94 LEU A CA 1
ATOM 781 C C . LEU A 1 94 ? -8.035 -6.971 1.988 1.00 92.31 94 LEU A C 1
ATOM 783 O O . LEU A 1 94 ? -8.945 -6.524 2.692 1.00 92.31 94 LEU A O 1
ATOM 787 N N . LEU A 1 95 ? -7.217 -7.938 2.408 1.00 93.62 95 LEU A N 1
ATOM 788 C CA . LEU A 1 95 ? -7.296 -8.526 3.743 1.00 93.62 95 LEU A CA 1
ATOM 789 C C . LEU A 1 95 ? -6.998 -7.465 4.808 1.00 93.62 95 LEU A C 1
ATOM 791 O O . LEU A 1 95 ? -7.758 -7.328 5.768 1.00 93.62 95 LEU A O 1
ATOM 795 N N . TRP A 1 96 ? -5.955 -6.659 4.604 1.00 91.62 96 TRP A N 1
ATOM 796 C CA . TRP A 1 96 ? -5.602 -5.570 5.518 1.00 91.62 96 TRP A CA 1
ATOM 797 C C . TRP A 1 96 ? -6.673 -4.480 5.591 1.00 91.62 96 TRP A C 1
ATOM 799 O O . TRP A 1 96 ? -7.034 -4.063 6.694 1.00 91.62 96 TRP A O 1
ATOM 809 N N . VAL A 1 97 ? -7.242 -4.071 4.453 1.00 92.44 97 VAL A N 1
ATOM 810 C CA . VAL A 1 97 ? -8.364 -3.118 4.416 1.00 92.44 97 VAL A CA 1
ATOM 811 C C . VAL A 1 97 ? -9.572 -3.680 5.164 1.00 92.44 97 VAL A C 1
ATOM 813 O O . VAL A 1 97 ? -10.166 -2.983 5.986 1.00 92.44 97 VAL A O 1
ATOM 816 N N . THR A 1 98 ? -9.900 -4.957 4.959 1.00 93.56 98 THR A N 1
ATOM 817 C CA . THR A 1 98 ? -11.030 -5.610 5.638 1.00 93.56 98 THR A CA 1
ATOM 818 C C . THR A 1 98 ? -10.834 -5.634 7.155 1.00 93.56 98 THR A C 1
ATOM 820 O O . THR A 1 98 ? -11.729 -5.232 7.901 1.00 93.56 98 THR A O 1
ATOM 823 N N . ILE A 1 99 ? -9.652 -6.044 7.627 1.00 93.50 99 ILE A N 1
ATOM 824 C CA . ILE A 1 99 ? -9.312 -6.052 9.059 1.00 93.50 99 ILE A CA 1
ATOM 825 C C . ILE A 1 99 ? -9.360 -4.632 9.638 1.00 93.50 99 ILE A C 1
ATOM 827 O O . ILE A 1 99 ? -9.917 -4.423 10.719 1.00 93.50 99 ILE A O 1
ATOM 831 N N . GLY A 1 100 ? -8.820 -3.647 8.917 1.00 91.81 100 GLY A N 1
ATOM 8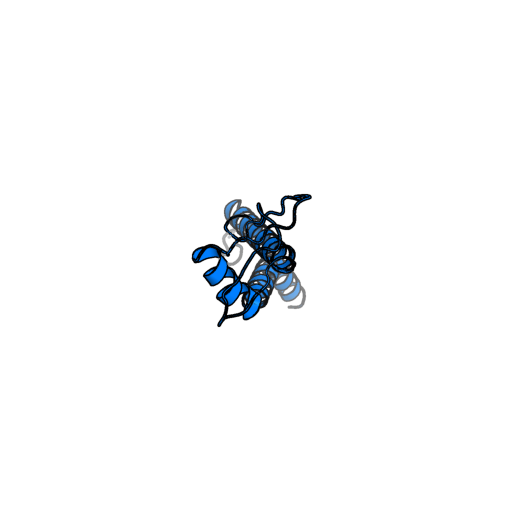32 C CA . GLY A 1 100 ? -8.824 -2.249 9.335 1.00 91.81 100 GLY A CA 1
ATOM 833 C C . GLY A 1 100 ? -10.238 -1.678 9.478 1.00 91.81 100 GLY A C 1
ATOM 834 O O . GLY A 1 100 ? -10.555 -1.058 10.497 1.00 91.81 100 GLY A O 1
ATOM 835 N N . LEU A 1 101 ? -11.123 -1.951 8.516 1.00 92.25 101 LEU A N 1
ATOM 836 C CA . LEU A 1 101 ? -12.528 -1.544 8.584 1.00 92.25 101 LEU A CA 1
ATOM 837 C C . LEU A 1 101 ? -13.253 -2.220 9.751 1.00 92.25 101 LEU A C 1
ATOM 839 O O . LEU A 1 101 ? -13.916 -1.537 10.535 1.00 92.25 101 LEU A O 1
ATOM 843 N N . LEU A 1 102 ? -13.083 -3.534 9.932 1.00 91.38 102 LEU A N 1
ATOM 844 C CA . LEU A 1 102 ? -13.655 -4.253 11.076 1.00 91.38 102 LEU A CA 1
ATOM 845 C C . LEU A 1 102 ? -13.189 -3.657 12.409 1.00 91.38 102 LEU A C 1
ATOM 847 O O . LEU A 1 102 ? -13.994 -3.489 13.327 1.00 91.38 102 LEU A O 1
ATOM 851 N N . TYR A 1 103 ? -11.917 -3.270 12.513 1.00 89.69 103 TYR A N 1
ATOM 852 C CA . TYR A 1 103 ? -11.383 -2.616 13.704 1.00 89.69 103 TYR A CA 1
ATOM 853 C C . TYR A 1 103 ? -12.032 -1.247 13.965 1.00 89.69 103 TYR A C 1
ATOM 855 O O . TYR A 1 103 ? -12.417 -0.954 15.103 1.00 89.69 103 TYR A O 1
ATOM 863 N N . ILE A 1 104 ? -12.209 -0.424 12.927 1.00 88.44 104 ILE A N 1
ATOM 864 C CA . ILE A 1 104 ? -12.865 0.891 13.027 1.00 88.44 104 ILE A CA 1
ATOM 865 C C . ILE A 1 104 ? -14.339 0.743 13.431 1.00 88.44 104 ILE A C 1
ATOM 867 O O . ILE A 1 104 ? -14.820 1.509 14.274 1.00 88.44 104 ILE A O 1
ATOM 871 N N . PHE A 1 105 ? -15.043 -0.252 12.881 1.00 86.75 105 PHE A N 1
ATOM 872 C CA . PHE A 1 105 ? -16.468 -0.484 13.140 1.00 86.75 105 PHE A CA 1
ATOM 873 C C . PHE A 1 105 ? -16.769 -1.320 14.392 1.00 86.75 105 PHE A C 1
ATOM 875 O O . PHE A 1 105 ? -17.891 -1.259 14.901 1.00 86.75 105 PHE A O 1
ATOM 882 N N . SER A 1 106 ? -15.779 -2.016 14.957 1.00 85.69 106 SER A N 1
ATOM 883 C CA . SER A 1 106 ? -15.907 -2.803 16.196 1.00 85.69 106 SER A CA 1
ATOM 884 C C . SER A 1 106 ? -16.709 -2.142 17.340 1.00 85.69 106 SER A C 1
ATOM 886 O O . SER A 1 106 ? -17.604 -2.807 17.870 1.00 85.69 106 SER A O 1
ATOM 888 N N . PRO A 1 107 ? -16.525 -0.852 17.712 1.00 81.25 107 PRO A N 1
ATOM 889 C CA . PRO A 1 107 ? -17.313 -0.236 18.786 1.00 81.25 107 PRO A CA 1
ATOM 890 C C . PRO A 1 107 ? -18.806 -0.134 18.457 1.00 81.25 107 PRO A C 1
ATOM 892 O O . PRO A 1 107 ? -19.644 -0.182 19.359 1.00 81.25 107 PRO A O 1
ATOM 895 N N . TYR A 1 108 ? -19.156 0.032 17.180 1.00 81.06 108 TYR A N 1
ATOM 896 C CA . TYR A 1 108 ? -20.545 0.131 16.749 1.00 81.06 108 TYR A CA 1
ATOM 897 C C . TYR A 1 108 ? -21.214 -1.237 16.832 1.00 81.06 108 TYR A C 1
ATOM 899 O O . TYR A 1 108 ? -22.308 -1.338 17.383 1.00 81.06 108 TYR A O 1
ATOM 907 N N . ILE A 1 109 ? -20.524 -2.290 16.385 1.00 78.88 109 ILE A N 1
ATOM 908 C CA . ILE A 1 109 ? -20.997 -3.678 16.475 1.00 78.88 109 ILE A CA 1
ATOM 909 C C . ILE A 1 109 ? -21.273 -4.052 17.938 1.00 78.88 109 ILE A C 1
ATOM 911 O O . ILE A 1 109 ? -22.340 -4.577 18.262 1.00 78.88 109 ILE A O 1
ATOM 915 N N . GLU A 1 110 ? -20.360 -3.710 18.852 1.00 76.94 110 GLU A N 1
ATOM 916 C CA . GLU A 1 110 ? -20.567 -3.949 20.283 1.00 76.94 110 GLU A CA 1
ATOM 917 C C . GLU A 1 110 ? -21.755 -3.170 20.856 1.00 76.94 11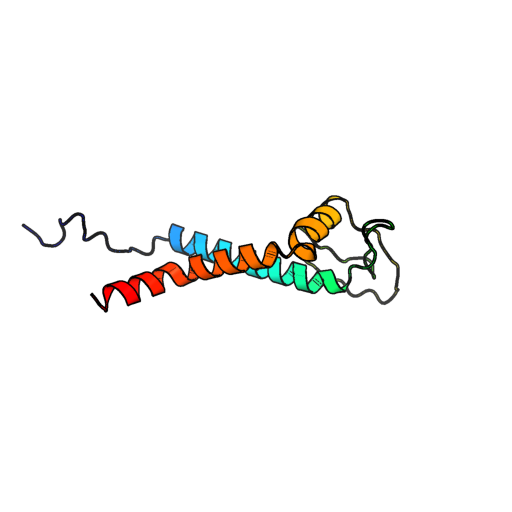0 GLU A C 1
ATOM 919 O O . GLU A 1 110 ? -22.503 -3.707 21.680 1.00 76.94 110 GLU A O 1
ATOM 924 N N . LYS A 1 111 ? -21.951 -1.920 20.420 1.00 73.75 111 LYS A N 1
ATOM 925 C CA . LYS A 1 111 ? -23.076 -1.084 20.856 1.00 73.75 111 LYS A CA 1
ATOM 926 C C . LYS A 1 111 ? -24.418 -1.644 20.381 1.00 73.75 111 LYS A C 1
ATOM 928 O O . LYS A 1 111 ? -25.367 -1.643 21.160 1.00 73.75 111 LYS A O 1
ATOM 933 N N . PHE A 1 112 ? -24.495 -2.144 19.147 1.00 73.12 112 PHE A N 1
ATOM 934 C CA . PHE A 1 112 ? -25.697 -2.803 18.624 1.00 73.12 112 PHE A CA 1
ATOM 935 C C . PHE A 1 112 ? -25.994 -4.111 19.359 1.00 73.12 112 PHE A C 1
ATOM 937 O O . PHE A 1 112 ? -27.127 -4.320 19.786 1.00 73.12 112 PHE A O 1
ATOM 944 N N . ARG A 1 113 ? -24.977 -4.949 19.598 1.00 76.62 113 ARG A N 1
ATOM 945 C CA . ARG A 1 113 ? -25.145 -6.209 20.338 1.00 76.62 113 ARG A CA 1
ATOM 946 C C . ARG A 1 113 ? -25.708 -5.984 21.744 1.00 76.62 113 ARG A C 1
ATOM 948 O O . ARG A 1 113 ? -26.611 -6.699 22.149 1.00 76.62 113 ARG A O 1
ATOM 955 N N . LYS A 1 114 ? -25.213 -4.976 22.470 1.00 72.25 114 LYS A N 1
ATOM 956 C CA . LYS A 1 114 ? -25.690 -4.646 23.828 1.00 72.25 114 LYS A CA 1
ATOM 957 C C . LYS A 1 114 ? -27.101 -4.048 23.876 1.00 72.25 114 LYS A C 1
ATOM 959 O O . LYS A 1 114 ? -27.642 -3.918 24.962 1.00 72.25 114 LYS A O 1
ATOM 964 N N . ARG A 1 115 ? -27.665 -3.616 22.743 1.00 67.44 115 ARG A N 1
ATOM 965 C CA . ARG A 1 115 ? -29.010 -3.020 22.673 1.00 67.44 115 ARG A CA 1
ATOM 966 C C . ARG A 1 115 ? -30.108 -4.054 22.409 1.00 67.44 115 ARG A C 1
ATOM 968 O O . ARG A 1 115 ? -31.271 -3.750 22.634 1.00 67.44 115 ARG A O 1
ATOM 975 N N . ASN A 1 116 ? -29.721 -5.230 21.913 1.00 58.34 116 ASN A N 1
ATOM 976 C CA . ASN A 1 116 ? -30.610 -6.331 21.537 1.00 58.34 116 ASN A CA 1
ATOM 977 C C . ASN A 1 116 ? -30.573 -7.504 22.542 1.00 58.34 116 ASN A C 1
ATOM 979 O O . ASN A 1 116 ? -31.143 -8.555 22.260 1.00 58.34 116 ASN A O 1
ATOM 983 N N . VAL A 1 117 ? -29.881 -7.333 23.673 1.00 54.38 117 VAL A N 1
ATOM 984 C CA . VAL A 1 117 ? -29.870 -8.226 24.846 1.00 54.38 117 VAL A CA 1
ATOM 985 C C . VAL A 1 117 ? -30.439 -7.439 26.013 1.00 54.38 117 VAL A C 1
ATOM 987 O O . VAL A 1 117 ? -31.254 -8.012 26.762 1.00 54.38 117 VAL A O 1
#

pLDDT: mean 82.13, std 12.57, range [48.22, 93.62]

Secondary structure (DSSP, 8-state):
--GGG-TT-------HHHHHHHHHHHHHHHHHHHHHHHGGGEEEETTTEEEESSTT-B-SSS-B----SS---EEPPHHHHHHIIIIIIT-HHHHHHHHHHHHHHHHHHHHHHTT--

Foldseek 3Di:
DDPCPDPVPPDPPPDVVLVVVLVVLVVVLVQLVLLLVLCVQWDDDPVGAIKGQDPDADNPDGGDDDDDPDRDIGGDDPVNSCCCVPPPVVVVSVVSNVVSVCSNCVVVVVVVVVVVD